Protein AF-A0A2D6P7F5-F1 (afdb_monomer_lite)

Radius of gyration: 11.69 Å; chains: 1; bounding box: 35×26×25 Å

Sequence (64 aa):
MIEVLQEITDWGDEKVSNHTYIVKNKSSLVGYIPKGAKEIIEFKKPLSFSKSRRKFIEHGGFKI

Foldseek 3Di:
DWWWWFWPFDPDPDPDFTWIFIDDPNFWTQWIAGVPGPDIDGDPGTDTDDCPPTDTDIPDDDDD

pLDDT: mean 92.83, std 7.08, range [60.5, 97.31]

Secondary structure (DSSP, 8-state):
-EEEEEE----TTS-PPP-EEEEETTTEEEEEE-TT--S-EEEEEEEE---TT--EEEEEEE--

Structure (mmCIF, N/CA/C/O backbone):
data_AF-A0A2D6P7F5-F1
#
_entry.id   AF-A0A2D6P7F5-F1
#
loop_
_atom_site.group_PDB
_atom_site.id
_atom_site.type_symbol
_atom_site.label_atom_id
_atom_site.label_alt_id
_atom_site.label_comp_id
_atom_site.label_asym_id
_atom_site.label_entity_id
_atom_site.label_seq_id
_atom_site.pdbx_PDB_ins_code
_atom_site.Cartn_x
_atom_site.Cartn_y
_atom_site.Cartn_z
_atom_site.occupancy
_atom_site.B_iso_or_equiv
_atom_site.auth_seq_id
_atom_site.auth_comp_id
_atom_site.auth_asym_id
_atom_site.auth_atom_id
_atom_site.pdbx_PDB_model_num
ATOM 1 N N . MET A 1 1 ? -15.807 0.272 5.340 1.00 87.50 1 MET A N 1
ATOM 2 C CA . MET A 1 1 ? -15.573 0.064 3.890 1.00 87.50 1 MET A CA 1
ATOM 3 C C . MET A 1 1 ? -14.168 -0.487 3.712 1.00 87.50 1 MET A C 1
ATOM 5 O O . MET A 1 1 ? -13.263 0.046 4.346 1.00 87.50 1 MET A O 1
ATOM 9 N N . ILE A 1 2 ? -14.007 -1.562 2.943 1.00 92.69 2 ILE A N 1
ATOM 10 C CA . ILE A 1 2 ? -12.707 -2.133 2.564 1.00 92.69 2 ILE A CA 1
ATOM 11 C C . ILE A 1 2 ? -12.428 -1.743 1.118 1.00 92.69 2 ILE A C 1
ATOM 13 O O . ILE A 1 2 ? -13.287 -1.951 0.270 1.00 92.69 2 ILE A O 1
ATOM 17 N N . GLU A 1 3 ? -11.248 -1.200 0.857 1.00 94.62 3 GLU A N 1
ATOM 18 C CA . GLU A 1 3 ? -10.743 -0.843 -0.467 1.00 94.62 3 GLU A CA 1
ATOM 19 C C . GLU A 1 3 ? -9.551 -1.738 -0.815 1.00 94.62 3 GLU A C 1
ATOM 21 O O . GLU A 1 3 ? -8.705 -2.014 0.041 1.00 94.62 3 GLU A O 1
ATOM 26 N N . VAL A 1 4 ? -9.464 -2.150 -2.080 1.00 95.31 4 VAL A N 1
ATOM 27 C CA . VAL A 1 4 ? -8.290 -2.834 -2.634 1.00 95.31 4 VAL A CA 1
ATOM 28 C C . VAL A 1 4 ? -7.572 -1.868 -3.572 1.00 95.31 4 VAL A C 1
ATOM 30 O O . VAL A 1 4 ? -8.129 -1.442 -4.583 1.00 95.31 4 VAL A O 1
ATOM 33 N N . LEU A 1 5 ? -6.340 -1.506 -3.216 1.00 96.19 5 LEU A N 1
ATOM 34 C CA . LEU A 1 5 ? -5.552 -0.470 -3.881 1.00 96.19 5 LEU A CA 1
ATOM 35 C C . LEU A 1 5 ? -4.288 -1.080 -4.479 1.00 96.19 5 LEU A C 1
ATOM 37 O O . LEU A 1 5 ? -3.358 -1.414 -3.747 1.00 96.19 5 LEU A O 1
ATOM 41 N N . GLN A 1 6 ? -4.224 -1.204 -5.799 1.00 96.50 6 GLN A N 1
ATOM 42 C CA . GLN A 1 6 ? -3.003 -1.619 -6.482 1.00 96.50 6 GLN A CA 1
ATOM 43 C C . GLN A 1 6 ? -2.113 -0.402 -6.715 1.00 96.50 6 GLN A C 1
ATOM 45 O O . GLN A 1 6 ? -2.482 0.501 -7.465 1.00 96.50 6 GLN A O 1
ATOM 50 N N . GLU A 1 7 ? -0.943 -0.367 -6.083 1.00 97.31 7 GLU A N 1
ATOM 51 C CA . GLU A 1 7 ? -0.000 0.730 -6.269 1.00 97.31 7 GLU A CA 1
ATOM 52 C C . GLU A 1 7 ? 0.647 0.679 -7.658 1.00 97.31 7 GLU A C 1
ATOM 54 O O . GLU A 1 7 ? 1.071 -0.370 -8.145 1.00 97.31 7 GLU A O 1
ATOM 59 N N . ILE A 1 8 ? 0.711 1.841 -8.298 1.00 96.62 8 ILE A N 1
ATOM 60 C CA . ILE A 1 8 ? 1.315 2.068 -9.616 1.00 96.62 8 ILE A CA 1
ATOM 61 C C . ILE A 1 8 ? 2.232 3.298 -9.586 1.00 96.62 8 ILE A C 1
ATOM 63 O O . ILE A 1 8 ? 2.426 3.967 -10.599 1.00 96.62 8 ILE A O 1
ATOM 67 N N . THR A 1 9 ? 2.745 3.642 -8.404 1.00 97.00 9 THR A N 1
ATOM 68 C CA . THR A 1 9 ? 3.664 4.764 -8.228 1.00 97.00 9 THR A CA 1
ATOM 69 C C . THR A 1 9 ? 4.936 4.516 -9.032 1.00 97.00 9 THR A C 1
ATOM 71 O O . THR A 1 9 ? 5.511 3.427 -8.991 1.00 97.00 9 THR A O 1
ATOM 74 N N . ASP A 1 10 ? 5.355 5.533 -9.775 1.00 95.19 10 ASP A N 1
ATOM 75 C CA . ASP A 1 10 ? 6.684 5.592 -10.367 1.00 95.19 10 ASP A CA 1
ATOM 76 C C . ASP A 1 10 ? 7.627 6.182 -9.315 1.00 95.19 10 ASP A C 1
ATOM 78 O O . ASP A 1 10 ? 7.433 7.319 -8.877 1.00 95.19 10 ASP A O 1
ATOM 82 N N . TRP A 1 11 ? 8.584 5.371 -8.869 1.00 93.94 11 TRP A N 1
ATOM 83 C CA . TRP A 1 11 ? 9.578 5.730 -7.859 1.00 93.94 11 TRP A CA 1
ATOM 84 C C . TRP A 1 11 ? 10.925 6.151 -8.477 1.00 93.94 11 TRP A C 1
ATOM 86 O O . TRP A 1 11 ? 11.899 6.345 -7.753 1.00 93.94 11 TRP A O 1
ATOM 96 N N . GLY A 1 12 ? 11.006 6.295 -9.805 1.00 93.69 12 GLY A N 1
ATOM 97 C CA . GLY A 1 12 ? 12.251 6.588 -10.511 1.00 93.69 12 GLY A CA 1
ATOM 98 C C . GLY A 1 12 ? 13.314 5.518 -10.258 1.00 93.69 12 GLY A C 1
ATOM 99 O O . GLY A 1 12 ? 13.063 4.324 -10.418 1.00 93.69 12 GLY A O 1
ATOM 100 N N . ASP A 1 13 ? 14.501 5.954 -9.839 1.00 93.44 13 ASP A N 1
ATOM 101 C CA . ASP A 1 13 ? 15.640 5.078 -9.544 1.00 93.44 13 ASP A CA 1
ATOM 102 C C . ASP A 1 13 ? 15.558 4.386 -8.168 1.00 93.44 13 ASP A C 1
ATOM 104 O O . ASP A 1 13 ? 16.404 3.547 -7.834 1.00 93.44 13 ASP A O 1
ATOM 108 N N . GLU A 1 14 ? 14.558 4.710 -7.340 1.00 92.12 14 GLU A N 1
ATOM 109 C CA . GLU A 1 14 ? 14.414 4.095 -6.023 1.00 92.12 14 GLU A CA 1
ATOM 110 C C . GLU A 1 14 ? 13.889 2.655 -6.123 1.00 92.12 14 GLU A C 1
ATOM 112 O O . GLU A 1 14 ? 12.910 2.345 -6.804 1.00 92.12 14 GLU A O 1
ATOM 117 N N . LYS A 1 15 ? 14.509 1.743 -5.365 1.00 87.38 15 LYS A N 1
ATOM 118 C CA . LYS A 1 15 ? 14.112 0.327 -5.308 1.00 87.38 15 LYS A CA 1
ATOM 119 C C . LYS A 1 15 ? 12.928 0.108 -4.362 1.00 87.38 15 LYS A C 1
ATOM 121 O O . LYS A 1 15 ? 13.035 -0.629 -3.383 1.00 87.38 15 LYS A O 1
ATOM 126 N N . VAL A 1 16 ? 11.793 0.736 -4.658 1.00 91.25 16 VAL A N 1
ATOM 127 C CA . VAL A 1 16 ? 10.541 0.563 -3.909 1.00 91.25 16 VAL A CA 1
ATOM 128 C C . VAL A 1 16 ? 9.610 -0.379 -4.670 1.00 91.25 16 VAL A C 1
ATOM 130 O O . VAL A 1 16 ? 9.359 -0.225 -5.864 1.00 91.25 16 VAL A O 1
ATOM 133 N N . SER A 1 17 ? 9.099 -1.398 -3.978 1.00 91.94 17 SER A N 1
ATOM 134 C CA . SER A 1 17 ? 8.159 -2.348 -4.573 1.00 91.94 17 SER A CA 1
ATOM 135 C C . SER A 1 17 ? 6.724 -1.849 -4.455 1.00 91.94 17 SER A C 1
ATOM 137 O O . SER A 1 17 ? 6.230 -1.618 -3.356 1.00 91.94 17 SER A O 1
ATOM 139 N N . ASN A 1 18 ? 6.025 -1.774 -5.586 1.00 95.69 18 ASN A N 1
ATOM 140 C CA . ASN A 1 18 ? 4.585 -1.536 -5.605 1.00 95.69 18 ASN A CA 1
ATOM 141 C C . ASN A 1 18 ? 3.825 -2.811 -5.218 1.00 95.69 18 ASN A C 1
ATOM 143 O O . ASN A 1 18 ? 4.083 -3.880 -5.775 1.00 95.69 18 ASN A O 1
ATOM 147 N N . HIS A 1 19 ? 2.874 -2.709 -4.294 1.00 96.62 19 HIS A N 1
ATOM 148 C CA . HIS A 1 19 ? 2.047 -3.829 -3.835 1.00 96.62 19 HIS A CA 1
ATOM 149 C C . HIS A 1 19 ? 0.559 -3.543 -4.029 1.00 96.62 19 HIS A C 1
ATOM 151 O O . HIS A 1 19 ? 0.161 -2.426 -4.363 1.00 96.62 19 HIS A O 1
ATOM 157 N N . THR A 1 20 ? -0.271 -4.560 -3.806 1.00 96.94 20 THR A N 1
ATOM 158 C CA . THR A 1 20 ? -1.718 -4.359 -3.679 1.00 96.94 20 THR A CA 1
ATOM 159 C C . THR A 1 20 ? -2.081 -4.317 -2.204 1.00 96.94 20 THR A C 1
ATOM 161 O O . THR A 1 20 ? -1.773 -5.246 -1.468 1.00 96.94 20 THR A O 1
ATOM 164 N N . TYR A 1 21 ? -2.713 -3.242 -1.753 1.00 96.88 21 TYR A N 1
ATOM 165 C CA . TYR A 1 21 ? -3.012 -2.985 -0.348 1.00 96.88 21 TYR A CA 1
ATOM 166 C C . TYR A 1 21 ? -4.500 -3.152 -0.062 1.00 96.88 21 TYR A C 1
ATOM 168 O O . TYR A 1 21 ? -5.340 -2.717 -0.848 1.00 96.88 21 TYR A O 1
ATOM 176 N N . ILE A 1 22 ? -4.820 -3.732 1.093 1.00 96.06 22 ILE A N 1
ATOM 177 C CA . ILE A 1 22 ? -6.190 -3.898 1.580 1.00 96.06 22 ILE A CA 1
ATOM 178 C C . ILE A 1 22 ? -6.387 -2.905 2.721 1.00 96.06 22 ILE A C 1
ATOM 180 O O . ILE A 1 22 ? -5.802 -3.045 3.800 1.00 96.06 22 ILE A O 1
ATOM 184 N N . VAL A 1 23 ? -7.189 -1.873 2.473 1.00 95.88 23 VAL A N 1
ATOM 185 C CA . VAL A 1 23 ? -7.341 -0.730 3.376 1.00 95.88 23 VAL A CA 1
ATOM 186 C C . VAL A 1 23 ? -8.765 -0.662 3.900 1.00 95.88 23 VAL A C 1
ATOM 188 O O . VAL A 1 23 ? -9.732 -0.571 3.150 1.00 95.88 23 VAL A O 1
ATOM 191 N N . LYS A 1 24 ? -8.901 -0.675 5.221 1.00 94.62 24 LYS A N 1
ATOM 192 C CA . LYS A 1 24 ? -10.153 -0.481 5.938 1.00 94.62 24 LYS A CA 1
ATOM 193 C C . LYS A 1 24 ? -10.328 0.985 6.303 1.00 94.62 24 LYS A C 1
ATOM 195 O O . LYS A 1 24 ? -9.427 1.621 6.846 1.00 94.62 24 LYS A O 1
ATOM 200 N N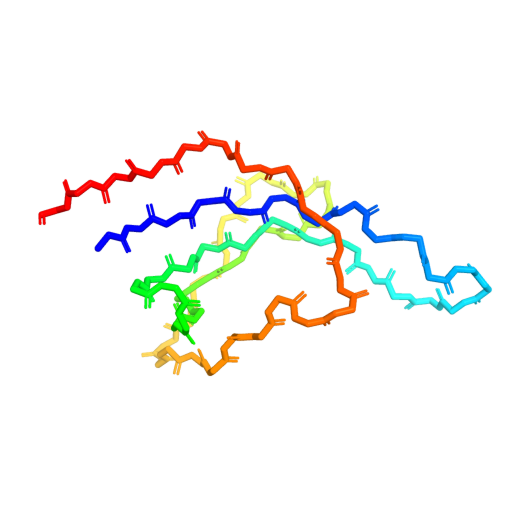 . ASN A 1 25 ? -11.525 1.503 6.044 1.00 92.62 25 ASN A N 1
ATOM 201 C CA . ASN A 1 25 ? -11.952 2.853 6.411 1.00 92.62 25 ASN A CA 1
ATOM 202 C C . ASN A 1 25 ? -10.963 3.940 5.947 1.00 92.62 25 ASN A C 1
ATOM 204 O O . ASN A 1 25 ? -10.712 4.891 6.681 1.00 92.62 25 ASN A O 1
ATOM 208 N N . LYS A 1 26 ? -10.396 3.788 4.740 1.00 91.31 26 LYS A N 1
ATOM 209 C CA . LYS A 1 26 ? -9.450 4.712 4.086 1.00 91.31 26 LYS A CA 1
ATOM 210 C C . LYS A 1 26 ? -8.081 4.910 4.755 1.00 91.31 26 LYS A C 1
ATOM 212 O O . LYS A 1 26 ? -7.200 5.475 4.114 1.00 91.31 26 LYS A O 1
ATOM 217 N N . SER A 1 27 ? -7.878 4.460 5.993 1.00 94.56 27 SER A N 1
ATOM 218 C CA . SER A 1 27 ? -6.669 4.770 6.776 1.00 94.56 27 SER A CA 1
ATOM 219 C C . SER A 1 27 ? -6.016 3.573 7.464 1.00 94.56 27 SER A C 1
ATOM 221 O O . SER A 1 27 ? -4.901 3.704 7.958 1.00 94.56 27 SER A O 1
ATOM 223 N N . SER A 1 28 ? -6.678 2.416 7.524 1.00 95.88 28 SER A N 1
ATOM 224 C CA . SER A 1 28 ? -6.178 1.243 8.250 1.00 95.88 28 SER A CA 1
ATOM 225 C C . SER A 1 28 ? -5.758 0.138 7.283 1.00 95.88 28 SER A C 1
ATOM 227 O O . SER A 1 28 ? -6.608 -0.528 6.701 1.00 95.88 28 SER A O 1
ATOM 229 N N . LEU A 1 29 ? -4.460 -0.090 7.115 1.00 96.88 29 LEU A N 1
ATOM 230 C CA . LEU A 1 29 ? -3.919 -1.203 6.340 1.00 96.88 29 LEU A CA 1
ATOM 231 C C . LEU A 1 29 ? -4.082 -2.506 7.125 1.00 96.88 29 LEU A C 1
ATOM 233 O O . LEU A 1 29 ? -3.464 -2.676 8.176 1.00 96.88 29 LEU A O 1
ATOM 237 N N . VAL A 1 30 ? -4.903 -3.421 6.619 1.00 96.94 30 VAL A N 1
ATOM 238 C CA . VAL A 1 30 ? -5.163 -4.718 7.271 1.00 96.94 30 VAL A CA 1
ATOM 239 C C . VAL A 1 30 ? -4.360 -5.858 6.648 1.00 96.94 30 VAL A C 1
ATOM 241 O O . VAL A 1 30 ? -4.093 -6.854 7.311 1.00 96.94 30 VAL A O 1
AT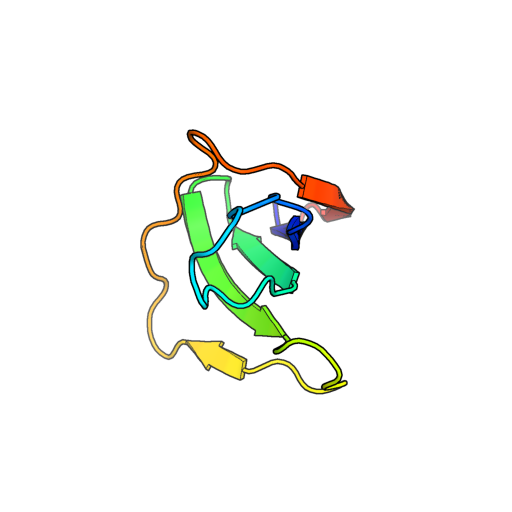OM 244 N N . GLY A 1 31 ? -3.898 -5.681 5.411 1.00 96.81 31 GLY A N 1
ATOM 245 C CA . GLY A 1 31 ? -3.044 -6.640 4.722 1.00 96.81 31 GLY A CA 1
ATOM 246 C C . GLY A 1 31 ? -2.589 -6.126 3.363 1.00 96.81 31 GLY A C 1
ATOM 247 O O . GLY A 1 31 ? -3.008 -5.053 2.916 1.00 96.81 31 GLY A O 1
ATOM 248 N N . TYR A 1 32 ? -1.722 -6.884 2.706 1.00 97.31 32 TYR A N 1
ATOM 249 C CA . TYR A 1 32 ? -1.224 -6.569 1.370 1.00 97.31 32 TYR A CA 1
ATOM 250 C C . TYR A 1 32 ? -0.873 -7.838 0.586 1.00 97.31 32 TYR A C 1
ATOM 252 O O . TYR A 1 32 ? -0.653 -8.897 1.163 1.00 97.31 32 TYR A O 1
ATOM 260 N N . ILE A 1 33 ? -0.806 -7.718 -0.736 1.00 96.69 33 ILE A N 1
ATOM 261 C CA . ILE A 1 33 ? -0.346 -8.752 -1.662 1.00 96.69 33 ILE A CA 1
ATOM 262 C C . ILE A 1 33 ? 0.967 -8.254 -2.275 1.00 96.69 33 ILE A C 1
ATOM 264 O O . ILE A 1 33 ? 0.959 -7.225 -2.971 1.00 96.69 33 ILE A O 1
ATOM 268 N N . PRO A 1 34 ? 2.097 -8.941 -2.026 1.00 95.75 34 PRO A N 1
ATOM 269 C CA . PRO A 1 34 ? 3.366 -8.628 -2.669 1.00 95.75 34 PRO A CA 1
ATOM 270 C C . PRO A 1 34 ? 3.267 -8.669 -4.197 1.00 95.75 34 PRO A C 1
ATOM 272 O O . PRO A 1 34 ? 2.477 -9.417 -4.774 1.00 95.75 34 PRO A O 1
ATOM 275 N N . LYS A 1 35 ? 4.111 -7.892 -4.881 1.00 91.94 35 LYS A N 1
ATOM 276 C CA . LYS A 1 35 ? 4.136 -7.878 -6.350 1.00 91.94 35 LYS A CA 1
ATOM 277 C C . LYS A 1 35 ? 4.469 -9.274 -6.881 1.00 91.94 35 LYS A C 1
ATOM 279 O O . LYS A 1 35 ? 5.495 -9.834 -6.514 1.00 91.94 35 LYS A O 1
ATOM 284 N N . GLY A 1 36 ? 3.624 -9.810 -7.760 1.00 90.81 36 GLY A N 1
ATOM 285 C CA . GLY A 1 36 ? 3.817 -11.140 -8.351 1.00 90.81 36 GLY A CA 1
ATOM 286 C C . GLY A 1 36 ? 3.402 -12.312 -7.455 1.00 90.81 36 GLY A C 1
ATOM 287 O O . GLY A 1 36 ? 3.440 -13.452 -7.912 1.00 90.81 36 GLY A O 1
ATOM 288 N N . ALA A 1 37 ? 2.964 -12.055 -6.220 1.00 94.50 37 ALA A N 1
ATOM 289 C CA . ALA A 1 37 ? 2.347 -13.062 -5.368 1.00 94.50 37 ALA A CA 1
ATOM 290 C C . ALA A 1 37 ? 0.830 -13.131 -5.607 1.00 94.50 37 ALA A C 1
ATOM 292 O O . ALA A 1 37 ? 0.219 -12.197 -6.129 1.00 94.50 37 ALA A O 1
ATOM 293 N N . LYS A 1 38 ? 0.222 -14.252 -5.210 1.00 91.44 38 LYS A N 1
ATOM 294 C CA . LYS A 1 38 ? -1.240 -14.454 -5.231 1.00 91.44 38 LYS A CA 1
ATOM 295 C C . LYS A 1 38 ? -1.859 -14.491 -3.835 1.00 91.44 38 LYS A C 1
ATOM 297 O O . LYS A 1 38 ? -3.078 -1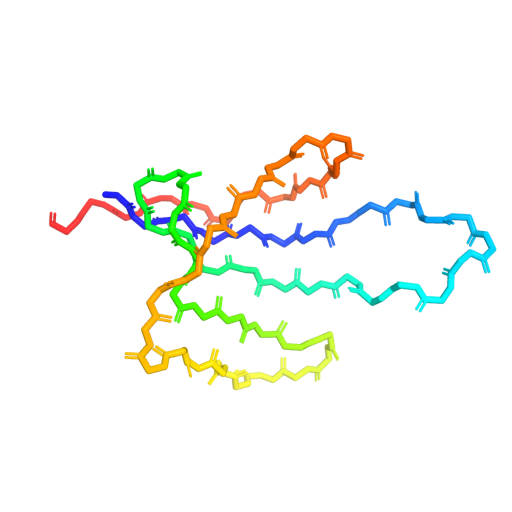4.455 -3.710 1.00 91.44 38 LYS A O 1
ATOM 302 N N . GLU A 1 39 ? -1.026 -14.575 -2.806 1.00 94.75 39 GLU A N 1
ATOM 303 C CA . GLU A 1 39 ? -1.457 -14.727 -1.422 1.00 94.75 39 GLU A CA 1
ATOM 304 C C . GLU A 1 39 ? -1.445 -13.383 -0.697 1.00 94.75 39 GLU A C 1
ATOM 306 O O . GLU A 1 39 ? -0.568 -12.541 -0.910 1.00 94.75 39 GLU A O 1
ATOM 311 N N . ILE A 1 40 ? -2.440 -13.193 0.166 1.00 94.81 40 ILE A N 1
ATOM 312 C CA . ILE A 1 40 ? -2.548 -12.021 1.028 1.00 94.81 40 ILE A CA 1
ATOM 313 C C . ILE A 1 40 ? -1.703 -12.263 2.275 1.00 94.81 40 ILE A C 1
ATOM 315 O O . ILE A 1 40 ? -1.836 -13.284 2.944 1.00 94.81 40 ILE A O 1
ATOM 319 N N . ILE A 1 41 ? -0.877 -11.282 2.618 1.00 97.00 41 ILE A N 1
ATOM 320 C CA . ILE A 1 41 ? -0.207 -11.198 3.909 1.00 97.00 41 ILE A CA 1
ATOM 321 C C . ILE A 1 41 ? -1.042 -10.284 4.803 1.00 97.00 41 ILE A C 1
ATOM 323 O O . ILE A 1 41 ? -1.132 -9.074 4.573 1.00 97.00 41 ILE A O 1
ATOM 327 N N . GLU A 1 42 ? -1.662 -10.869 5.823 1.00 96.62 42 GLU A N 1
ATOM 328 C CA . GLU A 1 42 ? -2.485 -10.153 6.796 1.00 96.62 42 GLU A CA 1
ATOM 329 C C . GLU A 1 42 ? -1.655 -9.668 7.988 1.00 96.62 42 GLU A C 1
ATOM 331 O O . GLU A 1 42 ? -0.758 -10.355 8.486 1.00 96.62 42 GLU A O 1
ATOM 336 N N . PHE A 1 43 ? -1.972 -8.474 8.488 1.00 95.50 43 PHE A N 1
ATOM 337 C CA . PHE A 1 43 ? -1.346 -7.949 9.693 1.00 95.50 43 PHE A CA 1
ATOM 338 C C . PHE A 1 43 ? -2.124 -8.373 10.939 1.00 95.50 43 PHE A C 1
ATOM 340 O O . PHE A 1 43 ? -3.337 -8.201 11.022 1.00 95.50 43 PHE A O 1
ATOM 347 N N . LYS A 1 44 ? -1.405 -8.825 11.977 1.00 95.56 44 LYS A N 1
ATOM 348 C CA . LYS A 1 44 ? -2.004 -9.135 13.293 1.00 95.56 44 LYS A CA 1
ATOM 349 C C . LYS A 1 44 ? -2.718 -7.932 13.922 1.00 95.56 44 LYS A C 1
ATOM 351 O O . LYS A 1 44 ? -3.663 -8.101 14.685 1.00 95.56 44 LYS A O 1
ATOM 356 N N . LYS A 1 45 ? -2.229 -6.721 13.648 1.00 95.81 45 LYS A N 1
ATOM 357 C CA . LYS A 1 45 ? -2.840 -5.449 14.041 1.00 95.81 45 LYS A CA 1
ATOM 358 C C . LYS A 1 45 ? -2.815 -4.512 12.832 1.00 95.81 45 LYS A C 1
ATOM 360 O O . LYS A 1 45 ? -1.770 -4.450 12.185 1.00 95.81 45 LYS A O 1
ATOM 365 N N . PRO A 1 46 ? -3.902 -3.779 12.537 1.00 96.00 46 PRO A N 1
ATOM 366 C CA . PRO A 1 46 ? -3.907 -2.832 11.430 1.00 96.00 46 PRO A CA 1
ATOM 367 C C . PRO A 1 46 ? -2.827 -1.758 11.590 1.00 96.00 46 PRO A C 1
ATOM 369 O O . PRO A 1 46 ? -2.562 -1.299 12.702 1.00 96.00 46 PRO A O 1
ATOM 372 N N . LEU A 1 47 ? -2.238 -1.339 10.473 1.00 96.88 47 LEU A N 1
ATOM 373 C CA . LEU A 1 47 ? -1.250 -0.261 10.417 1.00 96.88 47 LEU A CA 1
ATOM 374 C C . LEU A 1 47 ? -1.867 1.010 9.826 1.00 96.88 47 LEU A C 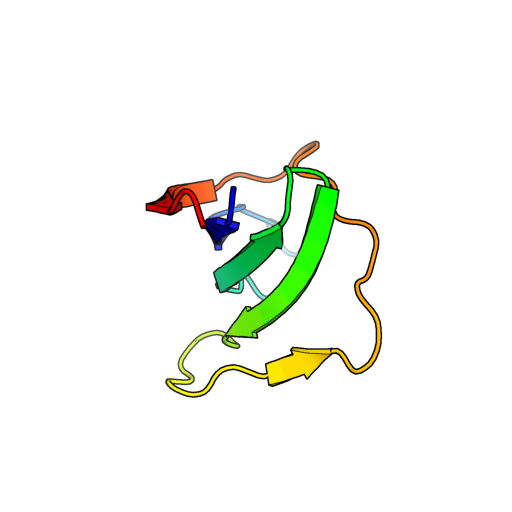1
ATOM 376 O O . LEU A 1 47 ? -2.855 0.948 9.098 1.00 96.88 47 LEU A O 1
ATOM 380 N N . SER A 1 48 ? -1.280 2.171 10.114 1.00 96.38 48 SER A N 1
ATOM 381 C CA . SER A 1 48 ? -1.695 3.421 9.467 1.00 96.38 48 SER A CA 1
ATOM 382 C C . SER A 1 48 ? -1.303 3.418 7.986 1.00 96.38 48 SER A C 1
ATOM 384 O O . SER A 1 48 ? -0.186 3.039 7.634 1.00 96.38 48 SER A O 1
ATOM 386 N N . PHE A 1 49 ? -2.215 3.848 7.115 1.00 96.19 49 PHE A N 1
ATOM 387 C CA . PHE A 1 49 ? -2.028 3.905 5.668 1.00 96.19 49 PHE A CA 1
ATOM 388 C C . PHE A 1 49 ? -2.245 5.322 5.138 1.00 96.19 49 PHE A C 1
ATOM 390 O O . PHE A 1 49 ? -3.266 5.946 5.419 1.00 96.19 49 PHE A O 1
ATOM 397 N N . SER A 1 50 ? -1.318 5.811 4.310 1.00 94.75 50 SER A N 1
ATOM 398 C CA . SER A 1 50 ? -1.394 7.150 3.709 1.00 94.75 50 SER A CA 1
ATOM 399 C C . SER A 1 50 ? -1.257 7.099 2.191 1.00 94.75 50 SER A C 1
ATOM 401 O O . SER A 1 50 ? -0.199 6.736 1.687 1.00 94.75 50 SER A O 1
ATOM 403 N N . LYS A 1 51 ? -2.291 7.494 1.438 1.00 94.12 51 LYS A N 1
ATOM 404 C CA . LYS A 1 51 ? -2.233 7.558 -0.038 1.00 94.12 51 LYS A CA 1
ATOM 405 C C . LYS A 1 51 ? -1.330 8.697 -0.559 1.00 94.12 51 LYS A C 1
ATOM 407 O O . LYS A 1 51 ? -1.045 8.742 -1.750 1.00 94.12 51 LYS A O 1
ATOM 412 N N . SER A 1 52 ? -0.898 9.626 0.299 1.00 94.50 52 SER A N 1
ATOM 413 C CA . SER A 1 52 ? -0.197 10.849 -0.111 1.00 94.50 52 SER A CA 1
ATOM 414 C C . SER A 1 52 ? 1.022 10.560 -0.983 1.00 94.50 52 SER A C 1
ATOM 416 O O . SER A 1 52 ? 1.841 9.716 -0.633 1.00 94.50 52 SER A O 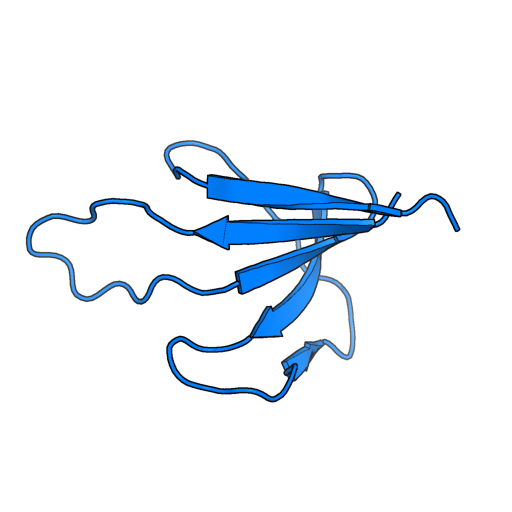1
ATOM 418 N N . ARG A 1 53 ? 1.148 11.300 -2.095 1.00 93.12 53 ARG A N 1
ATOM 419 C CA . ARG A 1 53 ? 2.257 11.219 -3.071 1.00 93.12 53 ARG A CA 1
ATOM 420 C C . ARG A 1 53 ? 2.367 9.889 -3.837 1.00 93.12 53 ARG A C 1
ATOM 422 O O . ARG A 1 53 ? 3.233 9.787 -4.697 1.00 93.12 53 ARG A O 1
ATOM 429 N N . ARG A 1 54 ? 1.488 8.915 -3.580 1.00 95.69 54 ARG A N 1
ATOM 430 C CA . ARG A 1 54 ? 1.452 7.604 -4.243 1.00 95.69 54 ARG A CA 1
ATOM 431 C C . ARG A 1 54 ? 0.289 7.533 -5.238 1.00 95.69 54 ARG A C 1
ATOM 433 O O . ARG A 1 54 ? -0.698 8.257 -5.096 1.00 95.69 54 ARG A O 1
ATOM 440 N N . LYS A 1 55 ? 0.399 6.679 -6.257 1.00 96.75 55 LYS A N 1
ATOM 441 C CA . LYS A 1 55 ? -0.636 6.477 -7.287 1.00 96.75 55 LYS A CA 1
ATOM 442 C C . LYS A 1 55 ? -1.212 5.069 -7.186 1.00 96.75 55 LYS A C 1
ATOM 444 O O . LYS A 1 55 ? -0.461 4.112 -7.024 1.00 96.75 55 LYS A O 1
ATOM 449 N N . PHE A 1 56 ? -2.531 4.938 -7.327 1.00 96.62 56 PHE A N 1
ATOM 450 C CA . PHE A 1 56 ? -3.224 3.657 -7.179 1.00 96.62 56 PHE A CA 1
ATOM 451 C C . PHE A 1 56 ? -4.290 3.448 -8.250 1.00 96.62 56 PHE A C 1
ATOM 453 O O . PHE A 1 56 ? -4.936 4.401 -8.682 1.00 96.62 56 PHE A O 1
ATOM 460 N N . ILE A 1 57 ? -4.502 2.183 -8.604 1.00 95.94 57 ILE A N 1
ATOM 461 C CA . ILE A 1 57 ? -5.720 1.697 -9.252 1.00 95.94 57 ILE A CA 1
ATOM 462 C C . ILE A 1 57 ? -6.605 1.102 -8.154 1.00 95.94 57 ILE A C 1
ATOM 464 O O . ILE A 1 57 ? -6.152 0.254 -7.381 1.00 95.94 57 ILE A O 1
ATOM 468 N N . GLU A 1 58 ? -7.853 1.558 -8.067 1.00 94.38 58 GLU A N 1
ATOM 469 C CA . GLU A 1 58 ? -8.828 1.036 -7.107 1.00 94.38 58 GLU A CA 1
ATOM 470 C C . GLU A 1 58 ? -9.636 -0.091 -7.763 1.00 94.38 58 GLU A C 1
ATOM 472 O O . GLU A 1 58 ? -10.291 0.124 -8.780 1.00 94.38 58 GLU A O 1
ATOM 477 N N . HIS A 1 59 ? -9.608 -1.291 -7.177 1.00 87.69 59 HIS A N 1
ATOM 478 C CA . HIS A 1 59 ? -10.314 -2.472 -7.708 1.00 87.69 59 HIS A CA 1
ATOM 479 C C . HIS A 1 59 ? -11.740 -2.636 -7.154 1.00 87.69 59 HIS A C 1
ATOM 481 O O . HIS A 1 59 ? -12.38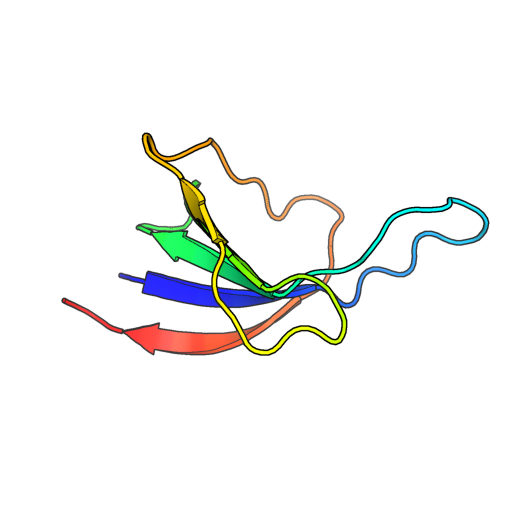6 -3.658 -7.373 1.00 87.69 59 HIS A O 1
ATOM 487 N N . GLY A 1 60 ? -12.248 -1.625 -6.445 1.00 76.19 60 GLY A N 1
ATOM 488 C CA . GLY A 1 60 ? -13.583 -1.608 -5.849 1.00 76.19 60 GLY A CA 1
ATOM 489 C C . GLY A 1 60 ? -13.567 -1.540 -4.321 1.00 76.19 60 GLY A C 1
ATOM 490 O O . GLY A 1 60 ? -12.563 -1.823 -3.662 1.00 76.19 60 GLY A O 1
ATOM 491 N N . GLY A 1 61 ? -14.704 -1.119 -3.763 1.00 73.94 61 GLY A N 1
ATOM 492 C CA . GLY A 1 61 ? -14.909 -0.962 -2.329 1.00 73.94 61 GLY A CA 1
ATOM 493 C C . GLY A 1 61 ? -16.080 -1.804 -1.835 1.00 73.94 61 GLY A C 1
ATOM 494 O O . GLY A 1 61 ? -17.199 -1.650 -2.319 1.00 73.94 61 GLY A O 1
ATOM 495 N N . PHE A 1 62 ? -15.849 -2.652 -0.837 1.00 76.00 62 PHE A N 1
ATOM 496 C CA . PHE A 1 62 ? -16.906 -3.434 -0.198 1.00 76.00 62 PHE A CA 1
ATOM 497 C C . PHE A 1 62 ? -17.370 -2.728 1.080 1.00 76.00 62 PHE A C 1
ATOM 499 O O . PHE A 1 62 ? -16.564 -2.326 1.934 1.00 76.00 62 PHE A O 1
ATOM 506 N N . LYS A 1 63 ? -18.684 -2.549 1.226 1.00 66.44 63 LYS A N 1
ATOM 507 C CA . LYS A 1 63 ? -19.292 -2.247 2.525 1.00 66.44 63 LYS A CA 1
ATOM 508 C C . LYS A 1 63 ? -19.549 -3.589 3.206 1.00 66.44 63 LYS A C 1
ATOM 510 O O . LYS A 1 63 ? -20.199 -4.441 2.614 1.00 66.44 63 LYS A O 1
ATOM 515 N N . ILE A 1 64 ? -18.966 -3.761 4.387 1.00 60.50 64 ILE A N 1
ATOM 516 C CA . ILE A 1 64 ? -19.292 -4.861 5.298 1.00 60.50 64 ILE A CA 1
ATOM 517 C C . ILE A 1 64 ? -20.391 -4.354 6.218 1.00 60.50 64 ILE A C 1
ATOM 519 O O . ILE A 1 64 ? -20.258 -3.167 6.613 1.00 60.50 64 ILE A O 1
#